Protein AF-A0A958KD43-F1 (afdb_monomer)

pLDDT: mean 97.21, std 3.62, range [61.31, 98.88]

Foldseek 3Di:
DLVVLVVCVVVVVCVVQQPDDPPDPPLCVVSLLSSLLSSQQVVCVVVVHHRPPVVVPPSCCHVVQLAASNQVVLQVVLVVLLCCCVVPVLVVLVVVLVVLLVVLVVQVPAKDFDADVNDTDDIDTPSVVSVVVSVVSVVVSVVSVVVNVVSPDGSTQCHPNHPSPSHDPVRDDD

Mean predicted aligned error: 3.57 Å

Radius of gyration: 24.84 Å; Cα contacts (8 Å, |Δi|>4): 205; chains: 1; bounding box: 56×30×70 Å

Sequence (174 aa):
VIVKAATEVINGKLDEHFVLDIFQTGSGTSTNMNTNEVIANRAIQLLGGQLGDRSLIHPNDHVNMSQSSNDVIPTAIHVSAYLGAKKSLIPALEELQSGLEKKAQMFSDVIKSGRTHLQDATPITLGQEFSGYAAQIKLSKERVLSALERIRELALGGTAVGTGLNTHPEFAKK

Nearest PDB structures (foldseek):
  5d6b-assembly1_A  TM=9.943E-01  e=1.091E-15  Homo sapiens
  6vbe-assembly1_A  TM=9.969E-01  e=1.995E-15  Homo sapiens
  6n1m-assembly1_A  TM=9.918E-01  e=1.286E-15  Legionella pneumophila subsp. pneumophila str. Philadelphia 1
  7lub-assembly1_A-2  TM=9.965E-01  e=3.854E-15  Homo sapiens
  3e04-assembly1_C  TM=9.955E-01  e=4.800E-15  Homo sapiens

Solvent-accessible surface area (backbone atoms only — not comparable to full-atom values): 9492 Å² total; per-residue (Å²): 95,55,66,62,27,46,50,38,50,78,70,58,75,49,56,90,74,65,82,77,66,92,89,56,62,94,57,42,42,65,60,48,48,48,52,23,43,53,28,22,36,45,23,22,48,75,72,73,47,58,78,80,49,48,90,81,34,30,31,58,76,61,65,40,49,55,58,27,42,64,6,46,43,60,25,51,51,28,53,49,53,50,48,47,39,65,74,46,50,50,55,52,42,52,53,51,24,52,53,30,46,54,49,13,62,76,22,56,84,43,76,41,76,30,68,57,98,86,37,88,45,70,73,42,30,51,8,61,57,31,42,54,54,20,49,51,40,50,53,49,51,50,52,50,57,60,55,46,66,62,42,70,62,63,46,49,47,20,17,81,82,60,80,28,69,79,38,60,87,79,72,43,80,130

Structure (mmCIF, N/CA/C/O backbone):
data_AF-A0A958KD43-F1
#
_entry.id   AF-A0A958KD43-F1
#
loop_
_atom_site.group_PDB
_atom_site.id
_atom_site.type_symbol
_atom_site.label_atom_id
_atom_site.label_alt_id
_atom_site.label_comp_id
_atom_site.label_asym_id
_atom_site.label_entity_id
_atom_site.label_seq_id
_atom_site.pdbx_PDB_ins_code
_atom_site.Cartn_x
_atom_site.Cartn_y
_atom_site.Cartn_z
_atom_site.occupancy
_atom_site.B_iso_or_equiv
_atom_site.auth_seq_id
_atom_site.auth_comp_id
_atom_site.auth_asym_id
_atom_site.auth_atom_id
_atom_site.pdbx_PDB_model_num
ATOM 1 N N . VAL A 1 1 ? 10.960 13.313 -20.782 1.00 94.56 1 VAL A N 1
ATOM 2 C CA . VAL A 1 1 ? 9.728 12.667 -21.309 1.00 94.56 1 VAL A CA 1
ATOM 3 C C . VAL A 1 1 ? 9.288 11.441 -20.517 1.00 94.56 1 VAL A C 1
ATOM 5 O O . VAL A 1 1 ? 8.102 11.355 -20.236 1.00 94.56 1 VAL A O 1
ATOM 8 N N . ILE A 1 2 ? 10.204 10.562 -20.081 1.00 98.44 2 ILE A N 1
ATOM 9 C CA . ILE A 1 2 ? 9.889 9.372 -19.257 1.00 98.44 2 ILE A CA 1
ATOM 10 C C . ILE A 1 2 ? 9.067 9.737 -18.014 1.00 98.44 2 ILE A C 1
ATOM 12 O O . ILE A 1 2 ? 8.006 9.169 -17.803 1.00 98.44 2 ILE A O 1
ATOM 16 N N . VAL A 1 3 ? 9.487 10.762 -17.259 1.00 98.50 3 VAL A N 1
ATOM 17 C CA . VAL A 1 3 ? 8.744 11.252 -16.080 1.00 98.50 3 VAL A CA 1
ATOM 18 C C . VAL A 1 3 ? 7.295 11.611 -16.421 1.00 98.50 3 VAL A C 1
ATOM 20 O O . VAL A 1 3 ? 6.389 11.221 -15.698 1.00 98.50 3 VAL A O 1
ATOM 23 N N . LYS A 1 4 ? 7.055 12.295 -17.548 1.00 98.50 4 LYS A N 1
ATOM 24 C CA . LYS A 1 4 ? 5.701 12.679 -17.977 1.00 98.50 4 LYS A CA 1
ATOM 25 C C . LYS A 1 4 ? 4.842 11.449 -18.294 1.00 98.50 4 LYS A C 1
ATOM 27 O O . LYS A 1 4 ? 3.695 11.404 -17.871 1.00 98.50 4 LYS A O 1
ATOM 32 N N . ALA A 1 5 ? 5.402 10.453 -18.983 1.00 98.62 5 ALA A N 1
ATOM 33 C CA . ALA A 1 5 ? 4.724 9.184 -19.250 1.00 98.62 5 ALA A CA 1
ATOM 34 C C . ALA A 1 5 ? 4.420 8.410 -17.953 1.00 98.62 5 ALA A C 1
ATOM 36 O O . ALA A 1 5 ? 3.289 7.981 -17.745 1.00 98.62 5 ALA A O 1
ATOM 37 N N . ALA A 1 6 ? 5.388 8.312 -17.037 1.00 98.62 6 ALA A N 1
ATOM 38 C CA . ALA A 1 6 ? 5.194 7.694 -15.726 1.00 98.62 6 ALA A CA 1
ATOM 39 C C . ALA A 1 6 ? 4.128 8.428 -14.892 1.00 98.62 6 ALA A C 1
ATOM 41 O O . ALA A 1 6 ? 3.322 7.794 -14.222 1.00 98.62 6 ALA A O 1
ATOM 42 N N . THR A 1 7 ? 4.054 9.761 -14.972 1.00 98.62 7 THR A N 1
ATOM 43 C CA . THR A 1 7 ? 2.974 10.539 -14.345 1.00 98.62 7 THR A CA 1
ATOM 44 C C . THR A 1 7 ? 1.600 10.195 -14.925 1.00 98.62 7 THR A C 1
ATOM 46 O O . THR A 1 7 ? 0.619 10.201 -14.189 1.00 98.62 7 THR A O 1
ATOM 49 N N . GLU A 1 8 ? 1.482 9.887 -16.217 1.00 98.62 8 GLU A N 1
ATOM 50 C CA . GLU A 1 8 ? 0.207 9.432 -16.788 1.00 98.62 8 GLU A CA 1
ATOM 51 C C . GLU A 1 8 ? -0.198 8.047 -16.256 1.00 98.62 8 GLU A C 1
ATOM 53 O O . GLU A 1 8 ? -1.371 7.873 -15.925 1.00 98.62 8 GLU A O 1
ATOM 58 N N . VAL A 1 9 ? 0.762 7.129 -16.062 1.00 98.44 9 VAL A N 1
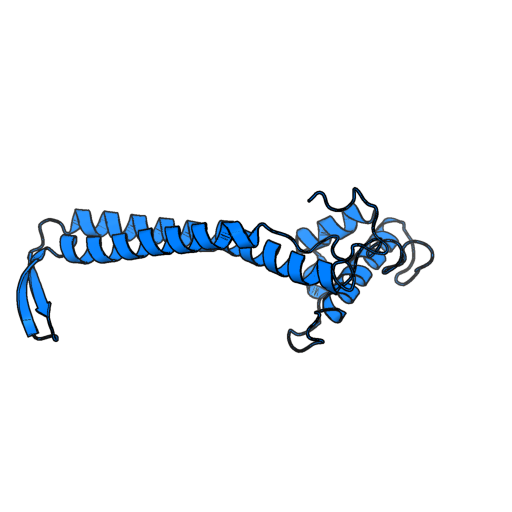ATOM 59 C CA . VAL A 1 9 ? 0.540 5.842 -15.367 1.00 98.44 9 VAL A CA 1
ATOM 60 C C . VAL A 1 9 ? 0.083 6.068 -13.922 1.00 98.44 9 VAL A C 1
ATOM 62 O O . VAL A 1 9 ? -0.950 5.552 -13.521 1.00 98.44 9 VAL A O 1
ATOM 65 N N . ILE A 1 10 ? 0.793 6.900 -13.150 1.00 97.88 10 ILE A N 1
ATOM 66 C CA . ILE A 1 10 ? 0.453 7.205 -11.744 1.00 97.88 10 ILE A CA 1
ATOM 67 C C . ILE A 1 10 ? -0.974 7.763 -11.605 1.00 97.88 10 ILE A C 1
ATOM 69 O O . ILE A 1 10 ? -1.634 7.535 -10.595 1.00 97.88 10 ILE A O 1
ATOM 73 N N . ASN A 1 11 ? -1.447 8.502 -12.611 1.00 98.00 11 ASN A N 1
ATOM 74 C CA . ASN A 1 11 ? -2.784 9.096 -12.630 1.00 98.00 11 ASN A CA 1
ATOM 75 C C . ASN A 1 11 ? -3.872 8.166 -13.202 1.00 98.00 11 ASN A C 1
ATOM 77 O O . ASN A 1 11 ? -4.982 8.639 -13.441 1.00 98.00 11 ASN A O 1
ATOM 81 N N . GLY A 1 12 ? -3.567 6.894 -13.470 1.00 98.00 12 GLY A N 1
ATOM 82 C CA . GLY A 1 12 ? -4.530 5.903 -13.961 1.00 98.00 12 GLY A CA 1
ATOM 83 C C . GLY A 1 12 ? -4.948 6.076 -15.426 1.00 98.00 12 GLY A C 1
ATOM 84 O O . GLY A 1 12 ? -5.934 5.504 -15.877 1.00 98.00 12 GLY A O 1
ATOM 85 N N . LYS A 1 13 ? -4.236 6.901 -16.208 1.00 98.56 13 LYS A N 1
ATOM 86 C CA . LYS A 1 13 ? -4.633 7.202 -17.600 1.00 98.56 13 LYS A CA 1
ATOM 87 C C . LYS A 1 13 ? -4.335 6.071 -18.582 1.00 98.56 13 LYS A C 1
ATOM 89 O O . LYS A 1 13 ? -4.756 6.153 -19.729 1.00 98.56 13 LYS A O 1
ATOM 94 N N . LEU A 1 14 ? -3.548 5.088 -18.155 1.00 98.38 14 LEU A N 1
ATOM 95 C CA . LEU A 1 14 ? -2.987 4.031 -18.996 1.00 98.38 14 LEU A CA 1
ATOM 96 C C . LEU A 1 14 ? -3.288 2.633 -18.431 1.00 98.38 14 LEU A C 1
ATOM 98 O O . LEU A 1 14 ? -2.641 1.670 -18.833 1.00 98.38 14 LEU A O 1
ATOM 102 N N . ASP A 1 15 ? -4.2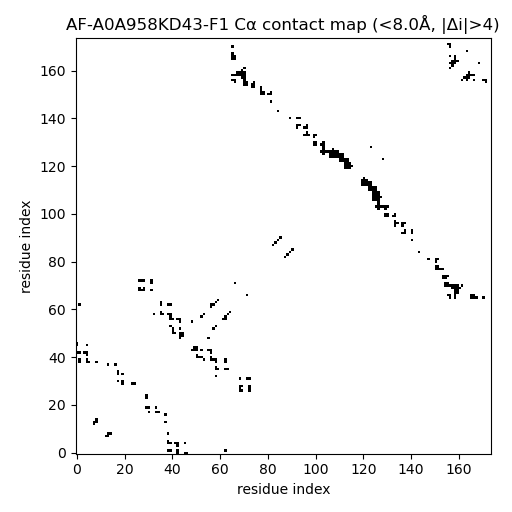46 2.522 -17.503 1.00 98.25 15 ASP A N 1
ATOM 103 C CA . ASP A 1 15 ? -4.548 1.283 -16.769 1.00 98.25 15 ASP A CA 1
ATOM 104 C C . ASP A 1 15 ? -4.933 0.125 -17.701 1.00 98.25 15 ASP A C 1
ATOM 106 O O . ASP A 1 15 ? -4.551 -1.018 -17.464 1.00 98.25 15 ASP A O 1
ATOM 110 N N . GLU A 1 16 ? -5.600 0.420 -18.821 1.00 98.19 16 GLU A N 1
ATOM 111 C CA . GLU A 1 16 ? -5.981 -0.572 -19.837 1.00 98.19 16 GLU A CA 1
ATOM 112 C C . GLU A 1 16 ? -4.788 -1.296 -20.491 1.00 98.19 16 GLU A C 1
ATOM 114 O O . GLU A 1 16 ? -4.963 -2.344 -21.111 1.00 98.19 16 GLU A O 1
ATOM 119 N N . HIS A 1 17 ? -3.567 -0.766 -20.356 1.00 98.19 17 HIS A N 1
ATOM 120 C CA . HIS A 1 17 ? -2.352 -1.364 -20.915 1.00 98.19 17 HIS A CA 1
ATOM 121 C C . HIS A 1 17 ? -1.629 -2.320 -19.950 1.00 98.19 17 HIS A C 1
ATOM 123 O O . HIS A 1 17 ? -0.599 -2.898 -20.313 1.00 98.19 17 HIS A O 1
ATOM 129 N N . PHE A 1 18 ? -2.156 -2.507 -18.738 1.00 97.94 18 PHE A N 1
ATOM 130 C CA . PHE A 1 18 ? -1.636 -3.439 -17.738 1.00 97.94 18 PHE A CA 1
ATOM 131 C C . PHE A 1 18 ? -2.508 -4.695 -17.694 1.00 97.94 18 PHE A C 1
ATOM 133 O O . PHE A 1 18 ? -3.414 -4.827 -16.878 1.00 97.94 18 PHE A O 1
ATOM 140 N N . VAL A 1 19 ? -2.248 -5.621 -18.617 1.00 94.38 19 VAL A N 1
ATOM 141 C CA . VAL A 1 19 ? -3.108 -6.796 -18.876 1.00 94.38 19 VAL A CA 1
ATOM 142 C C . VAL A 1 19 ? -2.650 -8.076 -18.170 1.00 94.38 19 VAL A C 1
ATOM 144 O O . VAL A 1 19 ? -3.246 -9.136 -18.355 1.00 94.38 19 VAL A O 1
ATOM 147 N N . LEU A 1 20 ? -1.554 -8.010 -17.413 1.00 96.19 20 LEU A N 1
ATOM 148 C CA . LEU A 1 20 ? -0.961 -9.175 -16.762 1.00 96.19 20 LEU A CA 1
ATOM 149 C C . LEU A 1 20 ? -1.715 -9.556 -15.485 1.00 96.19 20 LEU A C 1
ATOM 151 O O . LEU A 1 20 ? -2.019 -8.708 -14.652 1.00 96.19 20 LEU A O 1
ATOM 155 N N . ASP A 1 21 ? -1.945 -10.856 -15.316 1.00 94.31 21 ASP A N 1
ATOM 156 C CA . ASP A 1 21 ? -2.579 -11.423 -14.125 1.00 94.31 21 ASP A CA 1
ATOM 157 C C . ASP A 1 21 ? -1.575 -11.581 -12.962 1.00 94.31 21 ASP A C 1
ATOM 159 O O . ASP A 1 21 ? -0.353 -11.601 -13.147 1.00 94.31 21 ASP A O 1
ATOM 163 N N . ILE A 1 22 ? -2.086 -11.748 -11.742 1.00 95.94 22 ILE A N 1
ATOM 164 C CA . ILE A 1 22 ? -1.310 -12.008 -10.525 1.00 95.94 22 ILE A CA 1
ATOM 165 C C . ILE A 1 22 ? -0.508 -13.315 -10.615 1.00 95.94 22 ILE A C 1
ATOM 167 O O . ILE A 1 22 ? 0.558 -13.428 -10.010 1.00 95.94 22 ILE A O 1
ATOM 171 N N . PHE A 1 23 ? -0.985 -14.291 -11.394 1.00 96.06 23 PHE A N 1
ATOM 172 C CA . PHE A 1 23 ? -0.339 -15.590 -11.597 1.00 96.06 23 PHE A CA 1
ATOM 173 C C . PHE A 1 23 ? 0.757 -15.513 -12.667 1.00 96.06 23 PHE A C 1
ATOM 175 O O . PHE A 1 23 ? 0.650 -16.066 -13.760 1.00 96.06 23 PHE A O 1
ATOM 182 N N . GLN A 1 24 ? 1.830 -14.807 -12.330 1.00 96.06 24 GLN A N 1
ATOM 183 C CA . GLN A 1 24 ? 3.029 -14.634 -13.151 1.00 96.06 24 GLN A CA 1
ATOM 184 C C . GLN A 1 24 ? 4.271 -15.176 -12.419 1.00 96.06 24 GLN A C 1
ATOM 186 O O . GLN A 1 24 ? 4.160 -15.877 -11.414 1.00 96.06 24 GLN A O 1
ATOM 191 N N . THR A 1 25 ? 5.475 -14.866 -12.911 1.00 94.31 25 THR A N 1
ATOM 192 C CA . THR A 1 25 ? 6.715 -15.173 -12.174 1.00 94.31 25 THR A CA 1
ATOM 193 C C . THR A 1 25 ? 6.678 -14.592 -10.755 1.00 94.31 25 THR A C 1
ATOM 195 O O . THR A 1 25 ? 6.252 -13.454 -10.561 1.00 94.31 25 THR A O 1
ATOM 198 N N . GLY A 1 26 ? 7.177 -15.340 -9.765 1.00 94.94 26 GLY A N 1
ATOM 199 C CA . GLY A 1 26 ? 7.148 -14.933 -8.352 1.00 94.94 26 GLY A CA 1
ATOM 200 C C . GLY A 1 26 ? 7.944 -13.659 -8.039 1.00 94.94 26 GLY A C 1
ATOM 201 O O . GLY A 1 26 ? 7.696 -13.012 -7.029 1.00 94.94 26 GLY A O 1
ATOM 202 N N . SER A 1 27 ? 8.865 -13.266 -8.921 1.00 94.88 27 SER A N 1
ATOM 203 C CA . SER A 1 27 ? 9.590 -11.991 -8.852 1.00 94.88 27 SER A CA 1
ATOM 204 C C . SER A 1 27 ? 8.791 -10.790 -9.374 1.00 94.88 27 SER A C 1
ATOM 206 O O . SER A 1 27 ? 9.268 -9.664 -9.276 1.00 94.88 27 SER A O 1
ATOM 208 N N . GLY A 1 28 ? 7.628 -11.002 -10.004 1.00 97.56 28 GLY A N 1
ATOM 209 C CA . GLY A 1 28 ? 6.840 -9.952 -10.663 1.00 97.56 28 GLY A CA 1
ATOM 210 C C . GLY A 1 28 ? 7.515 -9.322 -11.889 1.00 97.56 28 GLY A C 1
ATOM 211 O O . GLY A 1 28 ? 7.126 -8.240 -12.326 1.00 97.56 28 GLY A O 1
ATOM 212 N N . THR A 1 29 ? 8.534 -9.972 -12.465 1.00 97.75 29 THR A N 1
ATOM 213 C CA . THR A 1 29 ? 9.301 -9.435 -13.604 1.00 97.75 29 THR A CA 1
ATOM 214 C C . THR A 1 29 ? 8.418 -9.109 -14.806 1.00 97.75 29 THR A C 1
ATOM 216 O O . THR A 1 29 ? 8.674 -8.110 -15.472 1.00 97.75 29 THR A O 1
ATOM 219 N N . SER A 1 30 ? 7.364 -9.887 -15.073 1.00 97.94 30 SER A N 1
ATOM 220 C CA . SER A 1 30 ? 6.439 -9.596 -16.174 1.00 97.94 30 SER A CA 1
ATOM 221 C C . SER A 1 30 ? 5.755 -8.238 -15.974 1.00 97.94 30 SER A C 1
ATOM 223 O O . SER A 1 30 ? 5.771 -7.417 -16.885 1.00 97.94 30 SER A O 1
ATOM 225 N N . THR A 1 31 ? 5.258 -7.945 -14.768 1.00 98.31 31 THR A N 1
ATOM 226 C CA . THR A 1 31 ? 4.679 -6.633 -14.411 1.00 98.31 31 THR A CA 1
ATOM 227 C C . THR A 1 31 ? 5.701 -5.505 -14.485 1.00 98.31 31 THR A C 1
ATOM 229 O O . THR A 1 31 ? 5.393 -4.434 -15.011 1.00 98.31 31 THR A O 1
ATOM 232 N N . ASN A 1 32 ? 6.931 -5.738 -14.014 1.00 98.56 32 ASN A N 1
ATOM 233 C CA . ASN A 1 32 ? 8.016 -4.761 -14.141 1.00 98.56 32 ASN A CA 1
ATOM 234 C C . ASN A 1 32 ? 8.263 -4.408 -15.616 1.00 98.56 32 ASN A C 1
ATOM 236 O O . ASN A 1 32 ? 8.285 -3.239 -15.992 1.00 98.56 32 ASN A O 1
ATOM 240 N N . MET A 1 33 ? 8.378 -5.425 -16.474 1.00 98.19 33 MET A N 1
ATOM 241 C CA . MET A 1 33 ? 8.606 -5.228 -17.905 1.00 98.19 33 MET A CA 1
ATOM 242 C C . MET A 1 33 ? 7.418 -4.576 -18.607 1.00 98.19 33 MET A C 1
ATOM 244 O O . MET A 1 33 ? 7.632 -3.646 -19.377 1.00 98.19 33 MET A O 1
ATOM 248 N N . ASN A 1 34 ? 6.184 -4.972 -18.293 1.00 98.44 34 ASN A N 1
ATOM 249 C CA . ASN A 1 34 ? 4.986 -4.325 -18.825 1.00 98.44 34 ASN A CA 1
ATOM 250 C C . ASN A 1 34 ? 4.952 -2.835 -18.456 1.00 98.44 34 ASN A C 1
ATOM 252 O O . ASN A 1 34 ? 4.711 -2.004 -19.329 1.00 98.44 34 ASN A O 1
ATOM 256 N N . THR A 1 35 ? 5.289 -2.488 -17.211 1.00 98.50 35 THR A N 1
ATOM 257 C CA . THR A 1 35 ? 5.405 -1.091 -16.766 1.00 98.50 35 THR A CA 1
ATOM 258 C C . THR A 1 35 ? 6.469 -0.337 -17.563 1.00 98.50 35 THR A C 1
ATOM 260 O O . THR A 1 35 ? 6.200 0.746 -18.087 1.00 98.50 35 THR A O 1
ATOM 263 N N . ASN A 1 36 ? 7.657 -0.928 -17.718 1.00 98.69 36 ASN A N 1
ATOM 264 C CA . ASN A 1 36 ? 8.747 -0.342 -18.497 1.00 98.69 36 ASN A CA 1
ATOM 265 C C . ASN A 1 36 ? 8.350 -0.104 -19.959 1.00 98.69 36 ASN A C 1
ATOM 267 O O . ASN A 1 36 ? 8.640 0.955 -20.515 1.00 98.69 36 ASN A O 1
ATOM 271 N N . GLU A 1 37 ? 7.670 -1.064 -20.583 1.00 98.62 37 GLU A N 1
ATOM 272 C CA . GLU A 1 37 ? 7.235 -0.984 -21.977 1.00 98.62 37 GLU A CA 1
ATOM 273 C C . GLU A 1 37 ? 6.113 0.035 -22.183 1.00 98.62 37 GLU A C 1
ATOM 275 O O . GLU A 1 37 ? 6.175 0.798 -23.148 1.00 98.62 37 GLU A O 1
ATOM 280 N N . VAL A 1 38 ? 5.128 0.111 -21.282 1.00 98.62 38 VAL A N 1
ATOM 281 C CA . VAL A 1 38 ? 4.062 1.128 -21.334 1.00 98.62 38 VAL A CA 1
ATOM 282 C C . VAL A 1 38 ? 4.657 2.528 -21.208 1.00 98.62 38 VAL A C 1
ATOM 284 O O . VAL A 1 38 ? 4.377 3.398 -22.036 1.00 98.62 38 VAL A O 1
ATOM 287 N N . ILE A 1 39 ? 5.537 2.746 -20.226 1.00 98.81 39 ILE A N 1
ATOM 288 C CA . ILE A 1 39 ? 6.191 4.044 -20.016 1.00 98.81 39 ILE A CA 1
ATOM 289 C C . ILE A 1 39 ? 7.079 4.410 -21.209 1.00 98.81 39 ILE A C 1
ATOM 291 O O . ILE A 1 39 ? 7.020 5.549 -21.679 1.00 98.81 39 ILE A O 1
ATOM 295 N N . ALA A 1 40 ? 7.885 3.473 -21.718 1.00 98.69 40 ALA A N 1
ATOM 296 C CA . ALA A 1 40 ? 8.766 3.717 -22.858 1.00 98.69 40 ALA A CA 1
ATOM 297 C C . ALA A 1 40 ? 7.968 4.087 -24.112 1.00 98.69 40 ALA A C 1
ATOM 299 O O . ALA A 1 40 ? 8.208 5.137 -24.706 1.00 98.69 40 ALA A O 1
ATOM 300 N N . ASN A 1 41 ? 6.968 3.280 -24.467 1.00 98.56 41 ASN A N 1
ATOM 301 C CA . ASN A 1 41 ? 6.114 3.528 -25.625 1.00 98.56 41 ASN A CA 1
ATOM 302 C C . ASN A 1 41 ? 5.366 4.852 -25.516 1.00 98.56 41 ASN A C 1
ATOM 304 O O . ASN A 1 41 ? 5.307 5.616 -26.483 1.00 98.56 41 ASN A O 1
ATOM 308 N N . ARG A 1 42 ? 4.856 5.180 -24.327 1.00 98.56 42 ARG A N 1
ATOM 309 C CA . ARG A 1 42 ? 4.199 6.464 -24.124 1.00 98.56 42 ARG A CA 1
ATOM 310 C C . ARG A 1 42 ? 5.176 7.633 -24.238 1.00 98.56 42 ARG A C 1
ATOM 312 O O . ARG A 1 42 ? 4.849 8.656 -24.839 1.00 98.56 42 ARG A O 1
ATOM 319 N N . ALA A 1 43 ? 6.386 7.494 -23.704 1.00 98.56 43 ALA A N 1
ATOM 320 C CA . ALA A 1 43 ? 7.429 8.503 -23.847 1.00 98.56 43 ALA A CA 1
ATOM 321 C C . ALA A 1 43 ? 7.840 8.707 -25.317 1.00 98.56 43 ALA A C 1
ATOM 323 O O . ALA A 1 43 ? 8.059 9.849 -25.717 1.00 98.56 43 ALA A O 1
ATOM 324 N N . ILE A 1 44 ? 7.882 7.639 -26.119 1.00 98.56 44 ILE A N 1
ATOM 325 C CA . ILE A 1 44 ? 8.148 7.694 -27.565 1.00 98.56 44 ILE A CA 1
ATOM 326 C C . ILE A 1 44 ? 7.044 8.459 -28.299 1.00 98.56 44 ILE A C 1
ATOM 328 O O . ILE A 1 44 ? 7.340 9.376 -29.064 1.00 98.56 44 ILE A O 1
ATOM 332 N N . GLN A 1 45 ? 5.774 8.163 -28.015 1.00 98.12 45 GLN A N 1
ATOM 333 C CA . GLN A 1 45 ? 4.652 8.914 -28.589 1.00 98.12 45 GLN A CA 1
ATOM 334 C C . GLN A 1 45 ? 4.720 10.407 -28.241 1.00 98.12 45 GLN A C 1
ATOM 336 O O . GLN A 1 45 ? 4.473 11.255 -29.094 1.00 98.12 45 GLN A O 1
ATOM 341 N N . LEU A 1 46 ? 5.089 10.746 -27.000 1.00 97.88 46 LEU A N 1
ATOM 342 C CA . LEU A 1 46 ? 5.263 12.138 -26.564 1.00 97.88 46 LEU A CA 1
ATOM 343 C C . LEU A 1 46 ? 6.419 12.861 -27.279 1.00 97.88 46 LEU A C 1
ATOM 345 O O . LEU A 1 46 ? 6.436 14.090 -27.287 1.00 97.88 46 LEU A O 1
ATOM 349 N N . LEU A 1 47 ? 7.366 12.121 -27.861 1.00 97.56 47 LEU A N 1
ATOM 350 C CA . LEU A 1 47 ? 8.439 12.641 -28.715 1.00 97.56 47 LEU A CA 1
ATOM 351 C C . LEU A 1 47 ? 8.049 12.700 -30.204 1.00 97.56 47 LEU A C 1
ATOM 353 O O . LEU A 1 47 ? 8.847 13.163 -31.013 1.00 97.56 47 LEU A O 1
ATOM 357 N N . GLY A 1 48 ? 6.850 12.237 -30.576 1.00 97.19 48 GLY A N 1
ATOM 358 C CA . GLY A 1 48 ? 6.418 12.119 -31.972 1.00 97.19 48 GLY A CA 1
ATOM 359 C C . GLY A 1 48 ? 6.983 10.897 -32.707 1.00 97.19 48 GLY A C 1
ATOM 360 O O . GLY A 1 48 ? 6.885 10.834 -33.930 1.00 97.19 48 GLY A O 1
ATOM 361 N N . GLY A 1 49 ? 7.579 9.939 -31.988 1.00 96.31 49 GLY A N 1
ATOM 362 C CA . GLY A 1 49 ? 8.078 8.686 -32.558 1.00 96.31 49 GLY A CA 1
ATOM 363 C C . GLY A 1 49 ? 6.988 7.625 -32.746 1.00 96.31 49 GLY A C 1
ATOM 364 O O . GLY A 1 49 ? 5.843 7.790 -32.317 1.00 96.31 49 GLY A O 1
ATOM 365 N N . GLN A 1 50 ? 7.357 6.506 -33.370 1.00 96.81 50 GLN A N 1
ATOM 366 C CA . GLN A 1 50 ? 6.463 5.362 -33.575 1.00 96.81 50 GLN A CA 1
ATOM 367 C C . GLN A 1 50 ? 6.517 4.388 -32.392 1.00 96.81 50 GLN A C 1
ATOM 369 O O . GLN A 1 50 ? 7.578 4.146 -31.823 1.00 96.81 50 GLN A O 1
ATOM 374 N N . LEU A 1 51 ? 5.372 3.800 -32.029 1.00 95.19 51 LEU A N 1
ATOM 375 C CA . LEU A 1 51 ? 5.310 2.762 -30.995 1.00 95.19 51 LEU A CA 1
ATOM 376 C C . LEU A 1 51 ? 6.295 1.626 -31.305 1.00 95.19 51 LEU A C 1
ATOM 378 O O . LEU A 1 51 ? 6.371 1.152 -32.435 1.00 95.19 51 LEU A O 1
ATOM 382 N N . GLY A 1 52 ? 7.035 1.189 -30.290 1.00 93.38 52 GLY A N 1
ATOM 383 C CA . GLY A 1 52 ? 8.068 0.168 -30.422 1.00 93.38 52 GLY A CA 1
ATOM 384 C C . GLY A 1 52 ? 9.436 0.683 -30.878 1.00 93.38 52 GLY A C 1
ATOM 385 O O . GLY A 1 52 ? 10.369 -0.118 -30.916 1.00 93.38 52 GLY A O 1
ATOM 386 N N . ASP A 1 53 ? 9.609 1.979 -31.171 1.00 95.19 53 ASP A N 1
ATOM 387 C CA . ASP A 1 53 ? 10.921 2.543 -31.517 1.00 95.19 53 ASP A CA 1
ATOM 388 C C . ASP A 1 53 ? 11.843 2.655 -30.290 1.00 95.19 53 ASP A C 1
ATOM 390 O O . ASP A 1 53 ? 11.978 3.691 -29.629 1.00 95.19 53 ASP A O 1
ATOM 394 N N . ARG A 1 54 ? 12.515 1.543 -29.996 1.00 95.19 54 ARG A N 1
ATOM 395 C CA . ARG A 1 54 ? 13.430 1.406 -28.862 1.00 95.19 54 ARG A CA 1
ATOM 396 C C . ARG A 1 54 ? 14.713 2.233 -28.995 1.00 95.19 54 ARG A C 1
ATOM 398 O O . ARG A 1 54 ? 15.432 2.345 -28.005 1.00 95.19 54 ARG A O 1
ATOM 405 N N . SER A 1 55 ? 14.999 2.811 -30.167 1.00 95.81 55 SER A N 1
ATOM 406 C CA . SER A 1 55 ? 16.156 3.697 -30.350 1.00 95.81 55 SER A CA 1
ATOM 407 C C . SER A 1 55 ? 15.951 5.058 -29.676 1.00 95.81 55 SER A C 1
ATOM 409 O O . SER A 1 55 ? 16.914 5.666 -29.210 1.00 95.81 55 SER A O 1
ATOM 411 N N . LEU A 1 56 ? 14.694 5.504 -29.556 1.00 96.44 56 LEU A N 1
ATOM 412 C CA . LEU A 1 56 ? 14.329 6.730 -28.849 1.00 96.44 56 LEU A CA 1
ATOM 413 C C . LEU A 1 56 ? 14.277 6.500 -27.338 1.00 96.44 56 LEU A C 1
ATOM 415 O O . LEU A 1 56 ? 14.944 7.205 -26.581 1.00 96.44 56 LEU A O 1
ATOM 419 N N . ILE A 1 57 ? 13.488 5.518 -26.884 1.00 98.25 57 ILE A N 1
ATOM 420 C CA . ILE A 1 57 ? 13.399 5.147 -25.466 1.00 98.25 57 ILE A CA 1
ATOM 421 C C . ILE A 1 57 ? 13.422 3.623 -25.316 1.00 98.25 57 ILE A C 1
ATOM 423 O O . ILE A 1 57 ? 12.438 2.949 -25.613 1.00 98.25 57 ILE A O 1
ATOM 427 N N . HIS A 1 58 ? 14.525 3.076 -24.798 1.00 98.50 58 HIS A N 1
ATOM 428 C CA . HIS A 1 58 ? 14.624 1.653 -24.492 1.00 98.50 58 HIS A CA 1
ATOM 429 C C . HIS A 1 58 ? 13.945 1.343 -23.141 1.00 98.50 58 HIS A C 1
ATOM 431 O O . HIS A 1 58 ? 14.302 1.965 -22.132 1.00 98.50 58 HIS A O 1
ATOM 437 N N . PRO A 1 59 ? 13.013 0.369 -23.063 1.00 98.25 59 PRO A N 1
ATOM 438 C CA . PRO A 1 59 ? 12.373 -0.011 -21.802 1.00 98.25 59 PRO A CA 1
ATOM 439 C C . PRO A 1 59 ? 13.381 -0.419 -20.723 1.00 98.25 59 PRO A C 1
ATOM 441 O O . PRO A 1 59 ? 13.250 -0.019 -19.572 1.00 98.25 59 PRO A O 1
ATOM 444 N N . ASN A 1 60 ? 14.422 -1.169 -21.090 1.00 98.19 60 ASN A N 1
ATOM 445 C CA . ASN A 1 60 ? 15.419 -1.615 -20.123 1.00 98.19 60 ASN A CA 1
ATOM 446 C C . ASN A 1 60 ? 16.500 -0.557 -19.851 1.00 98.19 60 ASN A C 1
ATOM 448 O O . ASN A 1 60 ? 16.855 -0.317 -18.704 1.00 98.19 60 ASN A O 1
ATOM 452 N N . ASP A 1 61 ? 17.003 0.098 -20.897 1.00 97.94 61 ASP A N 1
ATOM 453 C CA . ASP A 1 61 ? 18.247 0.869 -20.770 1.00 97.94 61 ASP A CA 1
ATOM 454 C C . ASP A 1 61 ? 17.957 2.288 -20.295 1.00 97.94 61 ASP A C 1
ATOM 456 O O . ASP A 1 61 ? 18.844 2.937 -19.757 1.00 97.94 61 ASP A O 1
ATOM 460 N N . HIS A 1 62 ? 16.718 2.765 -20.466 1.00 98.31 62 HIS A N 1
ATOM 461 C CA . HIS A 1 62 ? 16.297 4.087 -20.014 1.00 98.31 62 HIS A CA 1
ATOM 462 C C . HIS A 1 62 ? 15.270 4.028 -18.879 1.00 98.31 62 HIS A C 1
ATOM 464 O O . HIS A 1 62 ? 15.438 4.739 -17.894 1.00 98.31 62 HIS A O 1
ATOM 470 N N . VAL A 1 63 ? 14.205 3.220 -18.990 1.00 98.50 63 VAL A N 1
ATOM 471 C CA . VAL A 1 63 ? 13.150 3.187 -17.950 1.00 98.50 63 VAL A CA 1
ATOM 472 C C . VAL A 1 63 ? 13.572 2.325 -16.758 1.00 98.50 63 VAL A C 1
ATOM 474 O O . VAL A 1 63 ? 13.462 2.767 -15.617 1.00 98.50 63 VAL A O 1
ATOM 477 N N . ASN A 1 64 ? 14.140 1.148 -17.022 1.00 98.56 64 ASN A N 1
ATOM 478 C CA . ASN A 1 64 ? 14.649 0.222 -16.005 1.00 98.56 64 ASN A CA 1
ATOM 479 C C . ASN A 1 64 ? 16.129 0.462 -15.642 1.00 98.56 64 ASN A C 1
ATOM 481 O O . ASN A 1 64 ? 16.767 -0.400 -15.035 1.00 98.56 64 ASN A O 1
ATOM 485 N N . MET A 1 65 ? 16.707 1.603 -16.035 1.00 97.88 65 MET A N 1
ATOM 486 C CA . MET A 1 65 ? 18.105 1.919 -15.735 1.00 97.88 65 MET A CA 1
ATOM 487 C C . MET A 1 65 ? 18.333 1.879 -14.218 1.00 97.88 65 MET A C 1
ATOM 489 O O . MET A 1 65 ? 17.522 2.410 -13.455 1.00 97.88 65 MET A O 1
ATOM 493 N N . SER A 1 66 ? 19.447 1.272 -13.793 1.00 97.19 66 SER A N 1
ATOM 494 C CA . SER A 1 66 ? 19.872 1.185 -12.386 1.00 97.19 66 SER A CA 1
ATOM 495 C C . SER A 1 66 ? 18.942 0.380 -11.464 1.00 97.19 66 SER A C 1
ATOM 497 O O . SER A 1 66 ? 19.040 0.501 -10.242 1.00 97.19 66 SER A O 1
ATOM 499 N N . GLN A 1 67 ? 18.051 -0.435 -12.038 1.00 98.19 67 GLN A N 1
ATOM 500 C CA . GLN A 1 67 ? 17.007 -1.181 -11.333 1.00 98.19 67 GLN A CA 1
ATOM 501 C C . GLN A 1 67 ? 17.048 -2.680 -11.656 1.00 98.19 67 GLN A C 1
ATOM 503 O O . GLN A 1 67 ? 17.592 -3.118 -12.673 1.00 98.19 67 GLN A O 1
ATOM 508 N N . SER A 1 68 ? 16.406 -3.481 -10.809 1.00 98.19 68 SER A N 1
ATOM 509 C CA . SER A 1 68 ? 16.078 -4.883 -11.053 1.00 98.19 68 SER A CA 1
ATOM 510 C C . SER A 1 68 ? 14.593 -5.119 -10.767 1.00 98.19 68 SER A C 1
ATOM 512 O O . SER A 1 68 ? 14.002 -4.480 -9.907 1.00 98.19 68 SER A O 1
ATOM 514 N N . SER A 1 69 ? 13.954 -6.110 -11.394 1.00 97.75 69 SER A N 1
ATOM 515 C CA . SER A 1 69 ? 12.623 -6.515 -10.909 1.00 97.75 69 SER A CA 1
ATOM 516 C C . SER A 1 69 ? 12.656 -6.931 -9.431 1.00 97.75 69 SER A C 1
ATOM 518 O O . SER A 1 69 ? 11.669 -6.762 -8.723 1.00 97.75 69 SER A O 1
ATOM 520 N N . ASN A 1 70 ? 13.804 -7.433 -8.963 1.00 97.94 70 ASN A N 1
ATOM 521 C CA . ASN A 1 70 ? 13.981 -7.974 -7.619 1.00 97.94 70 ASN A CA 1
ATOM 522 C C . ASN A 1 70 ? 14.027 -6.898 -6.527 1.00 97.94 70 ASN A C 1
ATOM 524 O O . ASN A 1 70 ? 13.790 -7.228 -5.369 1.00 97.94 70 ASN A O 1
ATOM 528 N N . ASP A 1 71 ? 14.292 -5.634 -6.869 1.00 97.94 71 ASP A N 1
ATOM 529 C CA . ASP A 1 71 ? 14.220 -4.515 -5.925 1.00 97.94 71 ASP A CA 1
ATOM 530 C C . ASP A 1 71 ? 13.047 -3.564 -6.209 1.00 97.94 71 ASP A C 1
ATOM 532 O O . ASP A 1 71 ? 12.460 -3.018 -5.269 1.00 97.94 71 ASP A O 1
ATOM 536 N N . VAL A 1 72 ? 12.623 -3.434 -7.470 1.00 98.25 72 VAL A N 1
ATOM 537 C CA . VAL A 1 72 ? 11.464 -2.618 -7.861 1.00 98.25 72 VAL A CA 1
ATOM 538 C C . VAL A 1 72 ? 10.142 -3.227 -7.401 1.00 98.25 72 VAL A C 1
ATOM 540 O O . VAL A 1 72 ? 9.329 -2.516 -6.813 1.00 98.25 72 VAL A O 1
ATOM 543 N N . ILE A 1 73 ? 9.899 -4.524 -7.620 1.00 98.38 73 ILE A N 1
ATOM 544 C CA . ILE A 1 73 ? 8.598 -5.131 -7.286 1.00 98.38 73 ILE A CA 1
ATOM 545 C C . ILE A 1 73 ? 8.334 -5.140 -5.772 1.00 98.38 73 ILE A C 1
ATOM 547 O O . ILE A 1 73 ? 7.262 -4.678 -5.372 1.00 98.38 73 ILE A O 1
ATOM 551 N N . PRO A 1 74 ? 9.274 -5.551 -4.896 1.00 98.25 74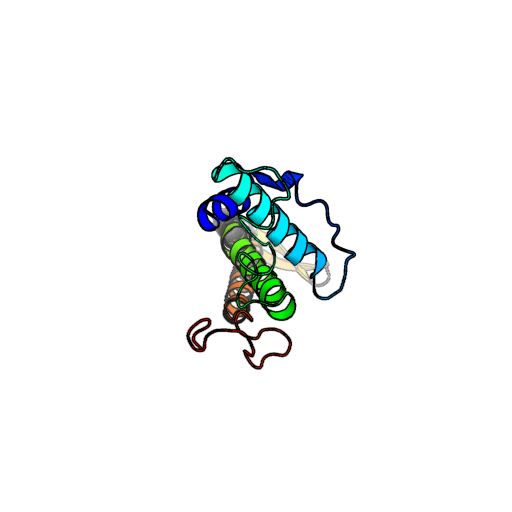 PRO A N 1
ATOM 552 C CA . PRO A 1 74 ? 9.072 -5.427 -3.451 1.00 98.25 74 PRO A CA 1
ATOM 553 C C . PRO A 1 74 ? 8.849 -3.976 -3.004 1.00 98.25 74 PRO A C 1
ATOM 555 O O . PRO A 1 74 ? 7.989 -3.710 -2.165 1.00 98.25 74 PRO A O 1
ATOM 558 N N . THR A 1 75 ? 9.555 -3.021 -3.620 1.00 98.25 75 THR A N 1
ATOM 559 C CA . THR A 1 75 ? 9.347 -1.585 -3.379 1.00 98.25 75 THR A CA 1
ATOM 560 C C . THR A 1 75 ? 7.936 -1.146 -3.762 1.00 98.25 75 THR A C 1
ATOM 562 O O . THR A 1 75 ? 7.262 -0.489 -2.971 1.00 98.25 75 THR A O 1
ATOM 565 N N . ALA A 1 76 ? 7.455 -1.534 -4.943 1.00 98.12 76 ALA A N 1
ATOM 566 C CA . ALA A 1 76 ? 6.109 -1.218 -5.404 1.00 98.12 76 ALA A CA 1
ATOM 567 C C . ALA A 1 76 ? 5.033 -1.815 -4.481 1.00 98.12 76 ALA A C 1
ATOM 569 O O . ALA A 1 76 ? 4.046 -1.138 -4.181 1.00 98.12 76 ALA A O 1
ATOM 570 N N . ILE A 1 77 ? 5.241 -3.035 -3.971 1.00 98.25 77 ILE A N 1
ATOM 571 C CA . ILE A 1 77 ? 4.356 -3.670 -2.982 1.00 98.25 77 ILE A CA 1
ATOM 572 C C . ILE A 1 77 ? 4.314 -2.844 -1.692 1.00 98.25 77 ILE A C 1
ATOM 574 O O . ILE A 1 77 ? 3.228 -2.514 -1.216 1.00 98.25 77 ILE A O 1
ATOM 578 N N . HIS A 1 78 ? 5.472 -2.463 -1.146 1.00 98.56 78 HIS A N 1
ATOM 579 C CA . HIS A 1 78 ? 5.559 -1.666 0.081 1.00 98.56 78 HIS A CA 1
ATOM 580 C C . HIS A 1 78 ? 4.905 -0.290 -0.075 1.00 98.56 78 HIS A C 1
ATOM 582 O O . HIS A 1 78 ? 4.082 0.104 0.754 1.00 98.56 78 HIS A O 1
ATOM 588 N N . VAL A 1 79 ? 5.193 0.415 -1.171 1.00 98.25 79 VAL A N 1
ATOM 589 C CA . VAL A 1 79 ? 4.570 1.709 -1.483 1.00 98.25 79 VAL A CA 1
ATOM 590 C C . VAL A 1 79 ? 3.052 1.564 -1.606 1.00 98.25 79 VAL A C 1
ATOM 592 O O . VAL A 1 79 ? 2.313 2.343 -1.002 1.00 98.25 79 VAL A O 1
ATOM 595 N N . SER A 1 80 ? 2.570 0.547 -2.323 1.00 97.75 80 SER A N 1
ATOM 596 C CA . SER A 1 80 ? 1.133 0.306 -2.510 1.00 97.75 80 SER A CA 1
ATOM 597 C C . SER A 1 80 ? 0.432 -0.021 -1.191 1.00 97.75 80 SER A C 1
ATOM 599 O O . SER A 1 80 ? -0.599 0.576 -0.878 1.00 97.75 80 SER A O 1
ATOM 601 N N . ALA A 1 81 ? 1.014 -0.904 -0.376 1.00 98.38 81 ALA A N 1
ATOM 602 C CA . ALA A 1 81 ? 0.486 -1.263 0.937 1.00 98.38 81 ALA A CA 1
ATOM 603 C C . ALA A 1 81 ? 0.449 -0.052 1.883 1.00 98.38 81 ALA A C 1
ATOM 605 O O . ALA A 1 81 ? -0.564 0.195 2.542 1.00 98.38 81 ALA A O 1
ATOM 606 N N . TYR A 1 82 ? 1.522 0.745 1.910 1.00 98.50 82 TYR A N 1
ATOM 607 C CA . TYR A 1 82 ? 1.596 1.953 2.726 1.00 98.50 82 TYR A CA 1
ATOM 608 C C . TYR A 1 82 ? 0.536 2.980 2.322 1.00 98.50 82 TYR A C 1
ATOM 610 O O . TYR A 1 82 ? -0.188 3.501 3.175 1.00 98.50 82 TYR A O 1
ATOM 618 N N . LEU A 1 83 ? 0.415 3.258 1.020 1.00 97.88 83 LEU A N 1
ATOM 619 C CA . LEU A 1 83 ? -0.562 4.208 0.495 1.00 97.88 83 LEU A CA 1
ATOM 620 C C . LEU A 1 83 ? -1.996 3.722 0.711 1.00 97.88 83 LEU A C 1
ATOM 622 O O . LEU A 1 83 ? -2.824 4.516 1.153 1.00 97.88 83 LEU A O 1
ATOM 626 N N . GLY A 1 84 ? -2.287 2.442 0.467 1.00 98.25 84 GLY A N 1
ATOM 627 C CA . GLY A 1 84 ? -3.603 1.852 0.721 1.00 98.25 84 GLY A CA 1
ATOM 628 C C . GLY A 1 84 ? -3.998 1.955 2.194 1.00 98.25 84 GLY A C 1
ATOM 629 O O . GLY A 1 84 ? -5.101 2.400 2.523 1.00 98.25 84 GLY A O 1
ATOM 630 N N . ALA A 1 85 ? -3.067 1.657 3.101 1.00 98.38 85 ALA A N 1
ATOM 631 C CA . ALA A 1 85 ? -3.316 1.787 4.528 1.00 98.38 85 ALA A CA 1
ATOM 632 C C . ALA A 1 85 ? -3.540 3.249 4.951 1.00 98.38 85 ALA A C 1
ATOM 634 O O . ALA A 1 85 ? -4.494 3.545 5.669 1.00 98.38 85 ALA A O 1
ATOM 635 N N . LYS A 1 86 ? -2.692 4.179 4.494 1.00 98.00 86 LYS A N 1
ATOM 636 C CA . LYS A 1 86 ? -2.767 5.601 4.869 1.00 98.00 86 LYS A CA 1
ATOM 637 C C . LYS A 1 86 ? -3.956 6.338 4.267 1.00 98.00 86 LYS A C 1
ATOM 639 O O . LYS A 1 86 ? -4.521 7.190 4.943 1.00 98.00 86 LYS A O 1
ATOM 644 N N . LYS A 1 87 ? -4.308 6.050 3.013 1.00 97.94 87 LYS A N 1
ATOM 645 C CA . LYS A 1 87 ? -5.346 6.785 2.275 1.00 97.94 87 LYS A CA 1
ATOM 646 C C . LYS A 1 87 ? -6.737 6.168 2.397 1.00 97.94 87 LYS A C 1
ATOM 648 O O . LYS A 1 87 ? -7.705 6.876 2.156 1.00 97.94 87 LYS A O 1
ATOM 653 N N . SER A 1 88 ? -6.845 4.883 2.743 1.00 98.44 88 SER A N 1
ATOM 654 C CA . SER A 1 88 ? -8.134 4.184 2.818 1.00 98.44 88 SER A CA 1
ATOM 655 C C . SER A 1 88 ? -8.384 3.569 4.195 1.00 98.44 88 SER A C 1
ATOM 657 O O . SER A 1 88 ? -9.306 3.991 4.889 1.00 98.44 88 SER A O 1
ATOM 659 N N . LEU A 1 89 ? -7.543 2.627 4.636 1.00 98.62 89 LEU A N 1
ATOM 660 C CA . LEU A 1 89 ? -7.823 1.846 5.849 1.00 98.62 89 LEU A CA 1
ATOM 661 C C . LEU A 1 89 ? -7.841 2.695 7.126 1.00 98.62 89 LEU A C 1
ATOM 663 O O . LEU A 1 89 ? -8.763 2.578 7.928 1.00 98.62 89 LEU A O 1
ATOM 667 N N . ILE A 1 90 ? -6.825 3.535 7.337 1.00 98.69 90 ILE A N 1
ATOM 668 C CA . ILE A 1 90 ? -6.714 4.358 8.549 1.00 98.69 90 ILE A CA 1
ATOM 669 C C . ILE A 1 90 ? -7.891 5.342 8.660 1.00 98.69 90 ILE A C 1
ATOM 671 O O . ILE A 1 90 ? -8.540 5.317 9.705 1.00 98.69 90 ILE A O 1
ATOM 675 N N . PRO A 1 91 ? -8.238 6.127 7.618 1.00 98.75 91 PRO A N 1
ATOM 676 C CA . PRO A 1 91 ? -9.429 6.975 7.651 1.00 98.75 91 PRO A CA 1
ATOM 677 C C . PRO A 1 91 ? -10.721 6.204 7.953 1.00 98.75 91 PRO A C 1
ATOM 679 O O . PRO A 1 91 ? -11.512 6.643 8.784 1.00 98.75 91 PRO A O 1
ATOM 682 N N . ALA A 1 92 ? -10.910 5.022 7.354 1.00 98.81 92 ALA A N 1
ATOM 683 C CA . ALA A 1 92 ? -12.095 4.200 7.604 1.00 98.81 92 ALA A CA 1
ATOM 684 C C . ALA A 1 92 ? -12.172 3.698 9.059 1.00 98.81 92 ALA A C 1
ATOM 686 O O . ALA A 1 92 ? -13.244 3.688 9.665 1.00 98.81 92 ALA A O 1
ATOM 687 N N . LEU A 1 93 ? -11.035 3.314 9.654 1.00 98.81 93 LEU A N 1
ATOM 688 C CA . LEU A 1 93 ? -10.968 2.940 11.071 1.00 98.81 93 LEU A CA 1
ATOM 689 C C . LEU A 1 93 ? -11.259 4.133 11.989 1.00 98.81 93 LEU A C 1
ATOM 691 O O . LEU A 1 93 ? -11.895 3.956 13.023 1.00 98.81 93 LEU A O 1
ATOM 695 N N . GLU A 1 94 ? -10.814 5.336 11.629 1.00 98.69 94 GLU A N 1
ATOM 696 C CA . GLU A 1 94 ? -11.090 6.562 12.390 1.00 98.69 94 GLU A CA 1
ATOM 697 C C . GLU A 1 94 ? -12.564 6.951 12.345 1.00 98.69 94 GLU A C 1
ATOM 699 O O . GLU A 1 94 ? -13.148 7.277 13.382 1.00 98.69 94 GLU A O 1
ATOM 704 N N . GLU A 1 95 ? -13.182 6.856 11.169 1.00 98.81 95 GLU A N 1
ATOM 705 C CA . GLU A 1 95 ? -14.615 7.073 11.002 1.00 98.81 95 GLU A CA 1
ATOM 706 C C . GLU A 1 95 ? -15.425 6.064 11.827 1.00 98.81 95 GLU A C 1
ATOM 708 O O . GLU A 1 95 ? -16.304 6.458 12.601 1.00 98.81 95 GLU A O 1
ATOM 713 N N . LEU A 1 96 ? -15.079 4.775 11.740 1.00 98.81 96 LEU A N 1
ATOM 714 C CA . LEU A 1 96 ? -15.735 3.718 12.507 1.00 98.81 96 LEU A CA 1
ATOM 715 C C . LEU A 1 96 ? -15.559 3.916 14.019 1.00 98.81 96 LEU A C 1
ATOM 717 O O . LEU A 1 96 ? -16.534 3.817 14.764 1.00 98.81 96 LEU A O 1
ATOM 721 N N . GLN A 1 97 ? -14.340 4.225 14.475 1.00 98.81 97 GLN A N 1
ATOM 722 C CA . GLN A 1 97 ? -14.053 4.519 15.881 1.00 98.81 97 GLN A CA 1
ATOM 723 C C . GLN A 1 97 ? -14.933 5.675 16.372 1.00 98.81 97 GLN A C 1
ATOM 725 O O . GLN A 1 97 ? -15.639 5.520 17.367 1.00 98.81 97 GLN A O 1
ATOM 730 N N . SER A 1 98 ? -14.947 6.802 15.653 1.00 98.75 98 SER A N 1
ATOM 731 C CA . SER A 1 98 ? -15.741 7.976 16.031 1.00 98.75 98 SER A CA 1
ATOM 732 C C . SER A 1 98 ? -17.241 7.674 16.051 1.00 98.75 98 SER A C 1
ATOM 734 O O . SER A 1 98 ? -17.957 8.116 16.952 1.00 98.75 98 SER A O 1
ATOM 736 N N . GLY A 1 99 ? -17.737 6.900 15.082 1.00 98.81 99 GLY A N 1
ATOM 737 C CA . GLY A 1 99 ? -19.129 6.454 15.046 1.00 98.81 99 GLY A CA 1
ATOM 738 C C . GLY A 1 99 ? -19.505 5.617 16.271 1.00 98.81 99 GLY A C 1
ATOM 739 O O . GLY A 1 99 ? -20.541 5.867 16.894 1.00 98.81 99 GLY A O 1
ATOM 740 N N . LEU A 1 100 ? -18.647 4.669 16.655 1.00 98.88 100 LEU A N 1
ATOM 741 C CA . LEU A 1 100 ? -18.843 3.829 17.838 1.00 98.88 100 LEU A CA 1
ATOM 742 C C . LEU A 1 100 ? -18.761 4.635 19.140 1.00 98.88 100 LEU A C 1
ATOM 744 O O . LEU A 1 100 ? -19.601 4.438 20.012 1.00 98.88 100 LEU A O 1
ATOM 748 N N . GLU A 1 101 ? -17.827 5.581 19.257 1.00 98.81 101 GLU A N 1
ATOM 749 C CA . GLU A 1 101 ? -17.709 6.476 20.421 1.00 98.81 101 GLU A CA 1
ATOM 750 C C . GLU A 1 101 ? -18.954 7.355 20.588 1.00 98.81 101 GLU A C 1
ATOM 752 O O . GLU A 1 101 ? -19.503 7.465 21.686 1.00 98.81 101 GLU A O 1
ATOM 757 N N . LYS A 1 102 ? -19.468 7.923 19.489 1.00 98.81 102 LYS A N 1
ATOM 758 C CA . LYS A 1 102 ? -20.726 8.685 19.503 1.00 98.81 102 LYS A CA 1
ATOM 759 C C . LYS A 1 102 ? -21.890 7.822 19.981 1.00 98.81 102 LYS A C 1
ATOM 761 O O . LYS A 1 102 ? -22.685 8.272 20.804 1.00 98.81 102 LYS A O 1
ATOM 766 N N . LYS A 1 103 ? -21.995 6.581 19.497 1.00 98.75 103 LYS A N 1
ATOM 767 C CA . LYS A 1 103 ? -23.036 5.646 19.950 1.00 98.75 103 LYS A CA 1
ATOM 768 C C . LYS A 1 103 ? -22.860 5.242 21.408 1.00 98.75 103 LYS A C 1
ATOM 770 O O . LYS A 1 103 ? -23.853 5.208 22.125 1.00 98.75 103 LYS A O 1
ATOM 775 N N . ALA A 1 104 ? -21.629 5.027 21.865 1.00 98.75 104 ALA A N 1
ATOM 776 C CA . ALA A 1 104 ? -21.346 4.751 23.268 1.00 98.75 104 ALA A CA 1
ATOM 777 C C . ALA A 1 104 ? -21.869 5.876 24.177 1.00 98.75 104 ALA A C 1
ATOM 779 O O . ALA A 1 104 ? -22.545 5.594 25.164 1.00 98.75 104 ALA A O 1
ATOM 780 N N . GLN A 1 105 ? -21.649 7.141 23.796 1.00 98.69 105 GLN A N 1
ATOM 781 C CA . GLN A 1 105 ? -22.166 8.297 24.534 1.00 98.69 105 GLN A CA 1
ATOM 782 C C . GLN A 1 105 ? -23.697 8.394 24.483 1.00 98.69 105 GLN A C 1
ATOM 784 O O . GLN A 1 105 ? -24.325 8.642 25.505 1.00 98.69 105 GLN A O 1
ATOM 789 N N . MET A 1 106 ? -24.316 8.182 23.316 1.00 98.62 106 MET A N 1
ATOM 790 C CA . MET A 1 106 ? -25.783 8.201 23.181 1.00 98.62 106 MET A CA 1
ATOM 791 C C . MET A 1 106 ? -26.473 7.114 24.016 1.00 98.62 106 MET A C 1
ATOM 793 O O . MET A 1 106 ? -27.640 7.258 24.370 1.00 98.62 106 MET A O 1
ATOM 797 N N . PHE A 1 107 ? -25.774 6.014 24.288 1.00 98.75 107 PHE A N 1
ATOM 798 C CA . PHE A 1 107 ? -26.292 4.864 25.022 1.00 98.75 107 PHE A CA 1
ATOM 799 C C . PHE A 1 107 ? -25.811 4.806 26.477 1.00 98.75 107 PHE A C 1
ATOM 801 O O . PHE A 1 107 ? -25.966 3.762 27.117 1.00 98.75 107 PHE A O 1
ATOM 808 N N . SER A 1 108 ? -25.248 5.899 27.012 1.00 98.19 108 SER A N 1
ATOM 809 C CA . SER A 1 108 ? -24.693 5.940 28.372 1.00 98.19 108 SER A CA 1
ATOM 810 C C . SER A 1 108 ? -25.706 5.536 29.440 1.00 98.19 108 SER A C 1
ATOM 812 O O . SER A 1 108 ? -25.322 4.878 30.400 1.00 98.19 108 SER A O 1
ATOM 814 N N . ASP A 1 109 ? -26.985 5.852 29.222 1.00 98.25 109 ASP A N 1
ATOM 815 C CA . ASP A 1 109 ? -28.049 5.687 30.219 1.00 98.25 109 ASP A CA 1
ATOM 816 C C . ASP A 1 109 ? -28.985 4.502 29.899 1.00 98.25 109 ASP A C 1
ATOM 818 O O . ASP A 1 109 ? -29.951 4.239 30.616 1.00 98.25 109 ASP A O 1
ATOM 822 N N . VAL A 1 110 ? -28.712 3.755 28.822 1.00 98.62 110 VAL A N 1
ATOM 823 C CA . VAL A 1 110 ? -29.530 2.609 28.393 1.00 98.62 110 VAL A CA 1
ATOM 824 C C . VAL A 1 110 ? -29.036 1.342 29.087 1.00 98.62 110 VAL A C 1
ATOM 826 O O . VAL A 1 110 ? -28.054 0.741 28.657 1.00 98.62 110 VAL A O 1
ATOM 829 N N . ILE A 1 111 ? -29.713 0.914 30.152 1.00 98.56 111 ILE A N 1
ATOM 830 C CA . ILE A 1 111 ? -29.364 -0.301 30.906 1.00 98.56 111 ILE A CA 1
ATOM 831 C C . ILE A 1 111 ? -29.854 -1.559 30.168 1.00 98.56 111 ILE A C 1
ATOM 833 O O . ILE A 1 111 ? -30.998 -1.624 29.718 1.00 98.56 111 ILE A O 1
ATOM 837 N N . LYS A 1 112 ? -29.001 -2.584 30.083 1.00 98.12 112 LYS A N 1
ATOM 838 C CA . LYS A 1 112 ? -29.310 -3.918 29.539 1.00 98.12 112 LYS A CA 1
ATOM 839 C C . LYS A 1 112 ? -28.758 -5.034 30.435 1.00 98.12 112 LYS A C 1
ATOM 841 O O . LYS A 1 112 ? -27.845 -4.816 31.227 1.00 98.12 112 LYS A O 1
ATOM 846 N N . SER A 1 113 ? -29.272 -6.254 30.254 1.00 98.06 113 SER A N 1
ATOM 847 C CA . SER A 1 113 ? -28.664 -7.468 30.820 1.00 98.06 113 SER A CA 1
ATOM 848 C C . SER A 1 113 ? -27.318 -7.747 30.141 1.00 98.06 113 SER A C 1
ATOM 850 O O . SER A 1 113 ? -27.236 -7.759 28.904 1.00 98.06 113 SER A O 1
ATOM 852 N N . GLY A 1 114 ? -26.260 -7.949 30.930 1.00 98.06 114 GLY A N 1
ATOM 853 C CA . GLY A 1 114 ? -24.992 -8.467 30.422 1.00 98.06 114 GLY A CA 1
ATOM 854 C C . GLY A 1 114 ? -25.133 -9.929 29.987 1.00 98.06 114 GLY A C 1
ATOM 855 O O . GLY A 1 114 ? -26.066 -10.612 30.403 1.00 98.06 114 GLY A O 1
ATOM 856 N N . ARG A 1 115 ? -24.210 -10.428 29.153 1.00 98.38 115 ARG A N 1
ATOM 857 C CA . ARG A 1 115 ? -24.167 -11.855 28.795 1.00 98.38 115 ARG A CA 1
ATOM 858 C C . ARG A 1 115 ? -22.763 -12.429 28.881 1.00 98.38 115 ARG A C 1
ATOM 860 O O . ARG A 1 115 ? -21.857 -11.940 28.213 1.00 98.38 115 ARG A O 1
ATOM 867 N N . THR A 1 116 ? -22.602 -13.508 29.639 1.00 97.81 116 THR A N 1
ATOM 868 C CA . THR A 1 116 ? -21.387 -14.337 29.665 1.00 97.81 116 THR A CA 1
ATOM 869 C C . THR A 1 116 ? -21.794 -15.777 29.379 1.00 97.81 116 THR A C 1
ATOM 871 O O . THR A 1 116 ? -22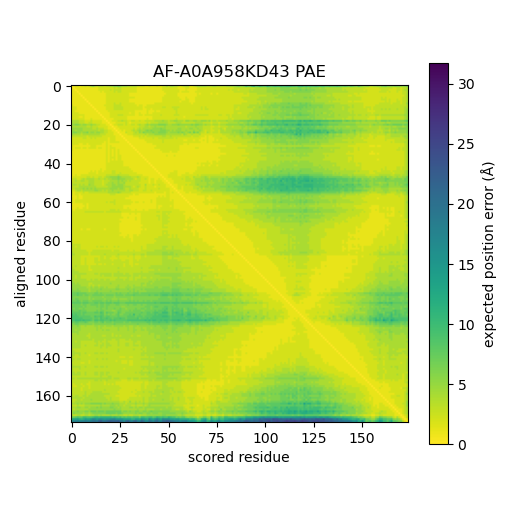.852 -16.222 29.811 1.00 97.81 116 THR A O 1
ATOM 874 N N . HIS A 1 117 ? -21.030 -16.497 28.551 1.00 97.69 117 HIS A N 1
ATOM 875 C CA . HIS A 1 117 ? -21.459 -17.806 28.022 1.00 97.69 117 HIS A CA 1
ATOM 876 C C . HIS A 1 117 ? -22.862 -17.785 27.370 1.00 97.69 117 HIS A C 1
ATOM 878 O O . HIS A 1 117 ? -23.566 -18.789 27.372 1.00 97.69 117 HIS A O 1
ATOM 884 N N . LEU A 1 118 ? -23.271 -16.626 26.830 1.00 96.75 118 LEU A N 1
ATOM 885 C CA . LEU A 1 118 ? -24.617 -16.341 26.307 1.00 96.75 118 LEU A CA 1
ATOM 886 C C . LEU A 1 118 ? -25.769 -16.454 27.328 1.00 96.75 118 LEU A C 1
ATOM 888 O O . LEU A 1 118 ? -26.928 -16.372 26.929 1.00 96.75 118 LEU A O 1
ATOM 892 N N . GLN A 1 119 ? -25.465 -16.578 28.619 1.00 98.06 119 GLN A N 1
ATOM 893 C CA . GLN A 1 119 ? -26.434 -16.560 29.716 1.00 98.06 119 GLN A CA 1
ATOM 894 C C . GLN A 1 119 ? -26.538 -15.163 30.333 1.00 98.06 119 GLN A C 1
ATOM 896 O O . GLN A 1 119 ? -25.599 -14.372 30.228 1.00 98.06 119 GLN A O 1
ATOM 901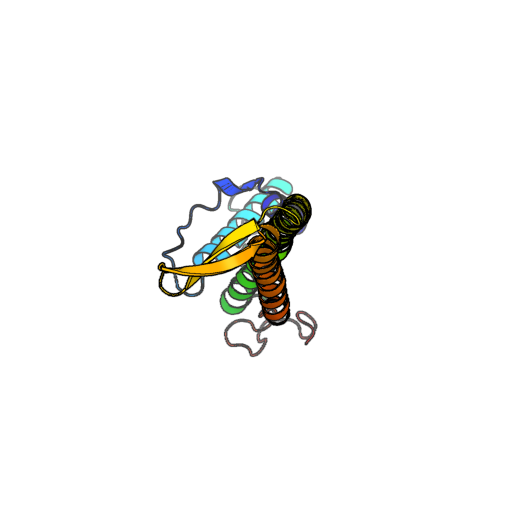 N N . ASP A 1 120 ? -27.674 -14.864 30.965 1.00 98.00 120 ASP A N 1
ATOM 902 C CA . ASP A 1 120 ? -27.905 -13.583 31.638 1.00 98.00 120 ASP A CA 1
ATOM 903 C C . ASP A 1 120 ? -26.892 -13.339 32.765 1.00 98.00 120 ASP A C 1
ATOM 905 O O . ASP A 1 120 ? -26.541 -14.239 33.531 1.00 98.00 120 ASP A O 1
ATOM 909 N N . ALA A 1 121 ? -26.427 -12.096 32.865 1.00 97.75 121 ALA A N 1
ATOM 910 C CA . ALA A 1 121 ? -25.441 -11.656 33.843 1.00 97.75 121 ALA A CA 1
ATOM 911 C C . ALA A 1 121 ? -25.839 -10.308 34.467 1.00 97.75 121 ALA A C 1
ATOM 913 O O . ALA A 1 121 ? -26.910 -9.758 34.207 1.00 97.75 121 ALA A O 1
ATOM 914 N N . THR A 1 122 ? -24.963 -9.756 35.311 1.00 97.88 122 THR A N 1
ATOM 915 C CA . THR A 1 122 ? -25.189 -8.455 35.953 1.00 97.88 122 THR A CA 1
ATOM 916 C C . THR A 1 122 ? -25.388 -7.333 34.919 1.00 97.88 122 THR A C 1
ATOM 918 O O . THR A 1 122 ? -24.751 -7.372 33.861 1.00 97.88 122 THR A O 1
ATOM 921 N N . PRO A 1 123 ? -26.235 -6.323 35.204 1.00 97.94 123 PRO A N 1
ATOM 922 C CA . PRO A 1 123 ? -26.517 -5.247 34.258 1.00 97.94 123 PRO A CA 1
ATOM 923 C C . PRO A 1 123 ? -25.285 -4.424 33.874 1.00 97.94 123 PRO A C 1
ATOM 925 O O . PRO A 1 123 ? -24.406 -4.172 34.697 1.00 97.94 123 PRO A O 1
ATOM 928 N N . ILE A 1 124 ? -25.283 -3.952 32.630 1.00 98.44 124 ILE A N 1
ATOM 929 C CA . ILE A 1 124 ? -24.354 -2.952 32.089 1.00 98.44 124 ILE A CA 1
ATOM 930 C C . ILE A 1 124 ? -25.151 -1.940 31.267 1.00 98.44 124 ILE A C 1
ATOM 932 O O . ILE A 1 124 ? -26.294 -2.208 30.886 1.00 98.44 124 ILE A O 1
ATOM 936 N N . THR A 1 125 ? -24.563 -0.798 30.936 1.00 98.69 125 THR A N 1
ATOM 937 C CA . THR A 1 125 ? -25.167 0.094 29.941 1.00 98.69 125 THR A CA 1
ATOM 938 C C . THR A 1 125 ? -24.775 -0.348 28.534 1.00 98.69 125 THR A C 1
ATOM 940 O O . THR A 1 125 ? -23.683 -0.870 28.301 1.00 98.69 125 THR A O 1
ATOM 943 N N . LEU A 1 126 ? -25.656 -0.140 27.558 1.00 98.75 126 LEU A N 1
ATOM 944 C CA . LEU A 1 126 ? -25.340 -0.377 26.151 1.00 98.75 126 LEU A CA 1
ATOM 945 C C . LEU A 1 126 ? -24.169 0.520 25.701 1.00 98.75 126 LEU A C 1
ATOM 947 O O . LEU A 1 126 ? -23.361 0.114 24.869 1.00 98.75 126 LEU A O 1
ATOM 951 N N . GLY A 1 127 ? -24.011 1.694 26.321 1.00 98.81 127 GLY A N 1
ATOM 952 C CA . GLY A 1 127 ? -22.842 2.551 26.150 1.00 98.81 127 GLY A CA 1
ATOM 953 C C . GLY A 1 127 ? -21.524 1.892 26.571 1.00 98.81 127 GLY A C 1
ATOM 954 O O . GLY A 1 127 ? -20.540 1.996 25.840 1.00 98.81 127 GLY A O 1
ATOM 955 N N . GLN A 1 128 ? -21.496 1.162 27.694 1.00 98.75 128 GLN A N 1
ATOM 956 C CA . GLN A 1 128 ? -20.314 0.398 28.131 1.00 98.75 128 GLN A CA 1
ATOM 957 C C . GLN A 1 128 ? -19.948 -0.728 27.153 1.00 98.75 128 GLN A C 1
ATOM 959 O O . GLN A 1 128 ? -18.771 -0.990 26.925 1.00 98.75 128 GLN A O 1
ATOM 964 N N . GLU A 1 129 ? -20.938 -1.384 26.549 1.00 98.69 129 GLU A N 1
ATOM 965 C CA . GLU A 1 129 ? -20.694 -2.405 25.524 1.00 98.69 129 GLU A CA 1
ATOM 966 C C . GLU A 1 129 ? -20.082 -1.785 24.253 1.00 98.69 129 GLU A C 1
ATOM 968 O O . GLU A 1 129 ? -19.058 -2.257 23.753 1.00 98.69 129 GLU A O 1
ATOM 973 N N . PHE A 1 130 ? -20.643 -0.669 23.779 1.00 98.81 130 PHE A N 1
ATOM 974 C CA . PHE A 1 130 ? -20.143 0.037 22.594 1.00 98.81 130 PHE A CA 1
ATOM 975 C C . PHE A 1 130 ? -18.770 0.685 22.799 1.00 98.81 130 PHE A C 1
ATOM 977 O O . PHE A 1 130 ? -17.979 0.744 21.853 1.00 98.81 130 PHE A O 1
ATOM 984 N N . SER A 1 131 ? -18.450 1.137 24.014 1.00 98.75 131 SER A N 1
ATOM 985 C CA . SER A 1 131 ? -17.117 1.670 24.315 1.00 98.75 131 SER A CA 1
ATOM 986 C C . SER A 1 131 ? -16.033 0.593 24.188 1.00 98.75 131 SER A C 1
ATOM 988 O O . SER A 1 131 ? -14.929 0.888 23.726 1.00 98.75 131 SER A O 1
ATOM 990 N N . GLY A 1 132 ? -16.364 -0.669 24.486 1.00 98.75 132 GLY A N 1
ATOM 991 C CA . GLY A 1 132 ? -15.502 -1.819 24.214 1.00 98.75 132 GLY A CA 1
ATOM 992 C C . GLY A 1 132 ? -15.193 -1.975 22.723 1.00 98.75 132 GLY A C 1
ATOM 993 O O . GLY A 1 132 ? -14.028 -2.116 22.346 1.00 98.75 132 GLY A O 1
ATOM 994 N N . TYR A 1 133 ? -16.209 -1.868 21.861 1.00 98.81 133 TYR A N 1
ATOM 995 C CA . TYR A 1 133 ? -16.021 -1.931 20.406 1.00 98.81 133 TYR A CA 1
ATOM 996 C C . TYR A 1 133 ? -15.145 -0.780 19.899 1.00 98.81 133 TYR A C 1
ATOM 998 O O . TYR A 1 133 ? -14.187 -1.010 19.161 1.00 98.81 133 TYR A O 1
ATOM 1006 N N . ALA A 1 134 ? -15.418 0.453 20.338 1.00 98.81 134 ALA A N 1
ATOM 1007 C CA . ALA A 1 134 ? -14.610 1.620 19.985 1.00 98.81 134 ALA A CA 1
ATOM 1008 C C . ALA A 1 134 ? -13.133 1.439 20.379 1.00 98.81 134 ALA A C 1
ATOM 1010 O O . ALA A 1 134 ? -12.232 1.690 19.571 1.00 98.81 134 ALA A O 1
ATOM 1011 N N . ALA A 1 135 ? -12.875 0.932 21.589 1.00 98.81 135 ALA A N 1
ATOM 1012 C CA . ALA A 1 135 ? -11.525 0.649 22.064 1.00 98.81 135 ALA A CA 1
ATOM 1013 C C . ALA A 1 135 ? -10.811 -0.409 21.204 1.00 98.81 135 ALA A C 1
ATOM 1015 O O . ALA A 1 135 ? -9.626 -0.254 20.899 1.00 98.81 135 ALA A O 1
ATOM 1016 N N . GLN A 1 136 ? -11.514 -1.454 20.751 1.00 98.88 136 GLN A N 1
ATOM 1017 C CA . GLN A 1 136 ? -10.938 -2.450 19.841 1.00 98.88 136 GLN A CA 1
ATOM 1018 C C . GLN A 1 136 ? -10.525 -1.839 18.498 1.00 98.88 136 GLN A C 1
ATOM 1020 O O . GLN A 1 136 ? -9.447 -2.164 17.994 1.00 98.88 136 GLN A O 1
ATOM 1025 N N . ILE A 1 137 ? -11.336 -0.943 17.928 1.00 98.88 137 ILE A N 1
ATOM 1026 C CA . ILE A 1 137 ? -10.997 -0.260 16.671 1.00 98.88 137 ILE A CA 1
ATOM 1027 C C . ILE A 1 137 ? -9.791 0.662 16.857 1.00 98.88 137 ILE A C 1
ATOM 1029 O O . ILE A 1 137 ? -8.860 0.611 16.049 1.00 98.88 137 ILE A O 1
ATOM 1033 N N . LYS A 1 138 ? -9.744 1.424 17.957 1.00 98.69 138 LYS A N 1
ATOM 1034 C CA . LYS A 1 138 ? -8.587 2.258 18.308 1.00 98.69 138 LYS A CA 1
ATOM 1035 C C . LYS A 1 138 ? -7.294 1.434 18.363 1.00 98.69 138 LYS A C 1
ATOM 1037 O O . LYS A 1 138 ? -6.326 1.762 17.679 1.00 98.69 138 LYS A O 1
ATOM 1042 N N . LEU A 1 139 ? -7.294 0.332 19.115 1.00 98.81 139 LEU A N 1
ATOM 1043 C CA . LEU A 1 139 ? -6.125 -0.546 19.245 1.00 98.81 139 LEU A CA 1
ATOM 1044 C C . LEU A 1 139 ? -5.742 -1.205 17.911 1.00 98.81 139 LEU A C 1
ATOM 1046 O O . LEU A 1 139 ? -4.562 -1.385 17.618 1.00 98.81 139 LEU A O 1
ATOM 1050 N N . SER A 1 140 ? -6.719 -1.561 17.075 1.00 98.75 140 SER A N 1
ATOM 1051 C CA . SER A 1 140 ? -6.456 -2.091 15.731 1.00 98.75 140 SER A CA 1
ATOM 1052 C C . SER A 1 140 ? -5.780 -1.058 14.829 1.00 98.75 140 SER A C 1
ATOM 1054 O O . SER A 1 140 ? -4.806 -1.395 14.154 1.00 98.75 140 SER A O 1
ATOM 1056 N N . LYS A 1 141 ? -6.210 0.209 14.873 1.00 98.69 141 LYS A N 1
ATOM 1057 C CA . LYS A 1 141 ? -5.541 1.309 14.161 1.00 98.69 141 LYS A CA 1
ATOM 1058 C C . LYS A 1 141 ? -4.086 1.469 14.608 1.00 98.69 141 LYS A C 1
ATOM 1060 O O . LYS A 1 141 ? -3.196 1.580 13.767 1.00 98.69 141 LYS A O 1
ATOM 1065 N N . GLU A 1 142 ? -3.827 1.434 15.914 1.00 98.56 142 GLU A N 1
ATOM 1066 C CA . GLU A 1 142 ? -2.469 1.521 16.474 1.00 98.56 142 GLU A CA 1
ATOM 1067 C C . GLU A 1 142 ? -1.570 0.366 16.001 1.00 98.56 142 GLU A C 1
ATOM 1069 O O . GLU A 1 142 ? -0.418 0.591 15.620 1.00 98.56 142 GLU A O 1
ATOM 1074 N N . ARG A 1 143 ? -2.102 -0.862 15.936 1.00 98.69 143 ARG A N 1
ATOM 1075 C CA . ARG A 1 143 ? -1.375 -2.028 15.400 1.00 98.69 143 ARG A CA 1
ATOM 1076 C C . ARG A 1 143 ? -0.999 -1.846 13.930 1.00 98.69 143 ARG A C 1
ATOM 1078 O O . ARG A 1 143 ? 0.146 -2.109 13.567 1.00 98.69 143 ARG A O 1
ATOM 1085 N N . VAL A 1 144 ? -1.928 -1.359 13.103 1.00 98.38 144 VAL A N 1
ATOM 1086 C CA . VAL A 1 144 ? -1.658 -1.061 11.686 1.00 98.38 144 VAL A CA 1
ATOM 1087 C C . VAL A 1 144 ? -0.563 -0.003 11.566 1.00 98.38 144 VAL A C 1
ATOM 1089 O O . VAL A 1 144 ? 0.406 -0.209 10.841 1.00 98.38 144 VAL A O 1
ATOM 1092 N N . LEU A 1 145 ? -0.666 1.102 12.310 1.00 98.31 145 LEU A N 1
ATOM 1093 C CA . LEU A 1 145 ? 0.340 2.169 12.296 1.00 98.31 145 LEU A CA 1
ATOM 1094 C C . LEU A 1 145 ? 1.736 1.661 12.682 1.00 98.31 145 LEU A C 1
ATOM 1096 O O . LEU A 1 145 ? 2.707 2.012 12.021 1.00 98.31 145 LEU A O 1
ATOM 1100 N N . SER A 1 146 ? 1.833 0.798 13.694 1.00 98.31 146 SER A N 1
ATOM 1101 C CA . SER A 1 146 ? 3.107 0.196 14.110 1.00 98.31 146 SER A CA 1
ATOM 1102 C C . SER A 1 146 ? 3.714 -0.718 13.037 1.00 98.31 146 SER A C 1
ATOM 1104 O O . SER A 1 146 ? 4.929 -0.691 12.806 1.00 98.31 146 SER A O 1
ATOM 1106 N N . ALA A 1 147 ? 2.881 -1.500 12.342 1.00 97.81 147 ALA A N 1
ATOM 1107 C CA . ALA A 1 147 ? 3.325 -2.337 11.228 1.00 97.81 147 ALA A CA 1
ATOM 1108 C C . ALA A 1 147 ? 3.840 -1.490 10.052 1.00 97.81 147 ALA A C 1
ATOM 1110 O O . ALA A 1 147 ? 4.858 -1.827 9.444 1.00 97.81 147 ALA A O 1
ATOM 1111 N N . LEU A 1 148 ? 3.194 -0.350 9.776 1.00 97.56 148 LEU A N 1
ATOM 1112 C CA . LEU A 1 148 ? 3.586 0.544 8.686 1.00 97.56 148 LEU A CA 1
ATOM 1113 C C . LEU A 1 148 ? 4.984 1.139 8.841 1.00 97.56 148 LEU A C 1
ATOM 1115 O O . LEU A 1 148 ? 5.564 1.508 7.827 1.00 97.56 148 LEU A O 1
ATOM 1119 N N . GLU A 1 149 ? 5.548 1.218 10.047 1.00 97.38 149 GLU A N 1
ATOM 1120 C CA . GLU A 1 149 ? 6.924 1.706 10.217 1.00 97.38 149 GLU A CA 1
ATOM 1121 C C . GLU A 1 149 ? 7.944 0.844 9.462 1.00 97.38 149 GLU A C 1
ATOM 1123 O O . GLU A 1 149 ? 8.919 1.375 8.950 1.00 97.38 149 GLU A O 1
ATOM 1128 N N . ARG A 1 150 ? 7.682 -0.459 9.311 1.00 96.81 150 ARG A N 1
ATOM 1129 C CA . ARG A 1 150 ? 8.593 -1.406 8.649 1.00 96.81 150 ARG A CA 1
ATOM 1130 C C . ARG A 1 150 ? 8.331 -1.459 7.150 1.00 96.81 150 ARG A C 1
ATOM 1132 O O . ARG A 1 150 ? 9.241 -1.649 6.360 1.00 96.81 150 ARG A O 1
ATOM 1139 N N . ILE A 1 151 ? 7.087 -1.197 6.752 1.00 97.25 151 ILE A N 1
ATOM 1140 C CA . ILE A 1 151 ? 6.692 -1.073 5.345 1.00 97.25 151 ILE A CA 1
ATOM 1141 C C . ILE A 1 151 ? 7.330 0.160 4.679 1.00 97.25 151 ILE A C 1
ATOM 1143 O O . ILE A 1 151 ? 7.450 0.198 3.460 1.00 97.25 151 ILE A O 1
ATOM 1147 N N . ARG A 1 152 ? 7.766 1.172 5.446 1.00 95.38 152 ARG A N 1
ATOM 1148 C CA . ARG A 1 152 ? 8.460 2.352 4.894 1.00 95.38 152 ARG A CA 1
ATOM 1149 C C . ARG A 1 152 ? 9.859 2.045 4.359 1.00 95.38 152 ARG A C 1
ATOM 1151 O O . ARG A 1 152 ? 10.379 2.851 3.594 1.00 95.38 152 ARG A O 1
ATOM 1158 N N . GLU A 1 153 ? 10.464 0.931 4.760 1.00 96.06 153 GLU A N 1
ATOM 1159 C CA . GLU A 1 153 ? 11.750 0.494 4.219 1.00 96.06 153 GLU A CA 1
ATOM 1160 C C . GLU A 1 153 ? 11.547 -0.050 2.803 1.00 96.06 153 GLU A C 1
ATOM 1162 O O . GLU A 1 153 ? 10.666 -0.878 2.569 1.00 96.06 153 GLU A O 1
ATOM 1167 N N . LEU A 1 154 ? 12.336 0.431 1.841 1.00 96.81 154 LEU A N 1
ATOM 1168 C CA . LEU A 1 154 ? 12.204 0.070 0.430 1.00 96.81 154 LEU A CA 1
ATOM 1169 C C . LEU A 1 154 ? 13.422 -0.737 -0.019 1.00 96.81 154 LEU A C 1
ATOM 1171 O O . LEU A 1 154 ? 14.551 -0.411 0.334 1.00 96.81 154 LEU A O 1
ATOM 1175 N N . ALA A 1 155 ? 13.191 -1.771 -0.829 1.00 96.69 155 ALA A N 1
ATOM 1176 C CA . ALA A 1 155 ? 14.260 -2.623 -1.351 1.00 96.69 155 ALA A CA 1
ATOM 1177 C C . ALA A 1 155 ? 15.076 -1.954 -2.474 1.00 96.69 155 ALA A C 1
ATOM 1179 O O . ALA A 1 155 ? 16.168 -2.423 -2.794 1.00 96.69 155 ALA A O 1
ATOM 1180 N N . LEU A 1 156 ? 14.536 -0.894 -3.089 1.00 96.81 156 LEU A N 1
ATOM 1181 C CA . LEU A 1 156 ? 15.094 -0.195 -4.247 1.00 96.81 156 LEU A CA 1
ATOM 1182 C C . LEU A 1 156 ? 16.569 0.176 -4.043 1.00 96.81 156 LEU A C 1
ATOM 1184 O O . LEU A 1 156 ? 16.935 0.763 -3.029 1.00 96.81 156 LEU A O 1
ATOM 1188 N N . GLY A 1 157 ? 17.407 -0.155 -5.025 1.00 96.62 157 GLY A N 1
ATOM 1189 C CA . GLY A 1 157 ? 18.862 -0.026 -4.939 1.00 96.62 157 GLY A CA 1
ATOM 1190 C C . GLY A 1 157 ? 19.561 -1.308 -4.482 1.00 96.62 157 GLY A C 1
ATOM 1191 O O . GLY A 1 157 ? 20.775 -1.420 -4.632 1.00 96.62 157 GLY A O 1
ATOM 1192 N N . GLY A 1 158 ? 18.824 -2.313 -3.998 1.00 96.25 158 GLY A N 1
ATOM 1193 C CA . GLY A 1 158 ? 19.353 -3.655 -3.746 1.00 96.25 158 GLY A CA 1
ATOM 1194 C C . GLY A 1 158 ? 19.730 -4.406 -5.029 1.00 96.25 158 GLY A C 1
ATOM 1195 O O . GLY A 1 158 ? 20.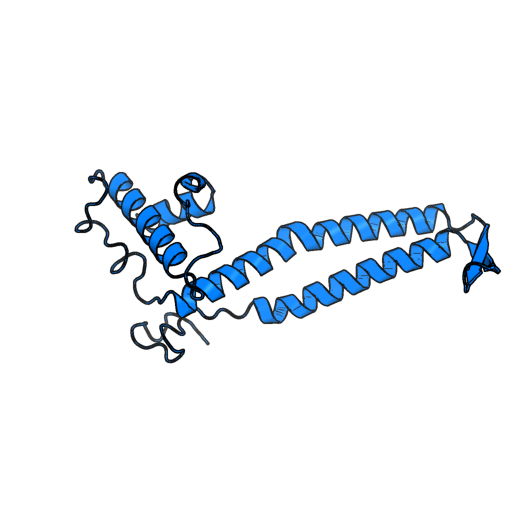620 -5.260 -5.005 1.00 96.25 158 GLY A O 1
ATOM 1196 N N . THR A 1 159 ? 19.139 -4.053 -6.173 1.00 96.44 159 THR A N 1
ATOM 1197 C CA . THR A 1 159 ? 19.331 -4.687 -7.489 1.00 96.44 159 THR A CA 1
ATOM 1198 C C . THR A 1 159 ? 19.057 -6.201 -7.459 1.00 96.44 159 THR A C 1
ATOM 1200 O O . THR A 1 159 ? 18.127 -6.649 -6.796 1.00 96.44 159 THR A O 1
ATOM 1203 N N . ALA A 1 160 ? 19.818 -7.016 -8.196 1.00 95.56 160 ALA A N 1
ATOM 1204 C CA . ALA A 1 160 ? 19.485 -8.421 -8.436 1.00 95.56 160 ALA A CA 1
ATOM 1205 C C . ALA A 1 160 ? 19.502 -9.300 -7.172 1.00 95.56 160 ALA A C 1
ATOM 1207 O O . ALA A 1 160 ? 18.660 -10.189 -7.044 1.00 95.56 160 ALA A O 1
ATOM 1208 N N . VAL A 1 161 ? 20.468 -9.080 -6.270 1.00 96.19 161 VAL A N 1
ATOM 1209 C CA . VAL A 1 161 ? 20.735 -9.952 -5.104 1.00 96.19 161 VAL A CA 1
ATOM 1210 C C . VAL A 1 161 ? 21.040 -9.181 -3.809 1.00 96.19 161 VAL A C 1
ATOM 1212 O O . VAL A 1 161 ? 21.537 -9.762 -2.850 1.00 96.19 161 VAL A O 1
ATOM 1215 N N . GLY A 1 162 ? 20.779 -7.871 -3.766 1.00 95.25 162 GLY A N 1
ATOM 1216 C CA . GLY A 1 162 ? 20.968 -7.030 -2.573 1.00 95.25 162 GLY A CA 1
ATOM 1217 C C . GLY A 1 162 ? 22.323 -6.319 -2.463 1.00 95.25 162 GLY A C 1
ATOM 1218 O O . GLY A 1 162 ? 22.545 -5.584 -1.506 1.00 95.25 162 GLY A O 1
ATOM 1219 N N . THR A 1 163 ? 23.240 -6.506 -3.418 1.00 95.19 163 THR A N 1
ATOM 1220 C CA . THR A 1 163 ? 24.586 -5.899 -3.381 1.00 95.19 163 THR A CA 1
ATOM 1221 C C . THR A 1 163 ? 24.635 -4.456 -3.879 1.00 95.19 163 THR A C 1
ATOM 1223 O O . THR A 1 163 ? 25.612 -3.761 -3.610 1.00 95.19 163 THR A O 1
ATOM 1226 N N . GLY A 1 164 ? 23.623 -4.017 -4.633 1.00 94.69 164 GLY A N 1
ATOM 1227 C CA . GLY A 1 164 ? 23.654 -2.744 -5.359 1.00 94.69 164 GLY A CA 1
ATOM 1228 C C . GLY A 1 164 ? 24.561 -2.745 -6.596 1.00 94.69 164 GLY A C 1
ATOM 1229 O O . GLY A 1 164 ? 24.946 -1.686 -7.085 1.00 94.69 164 GLY A O 1
ATOM 1230 N N . LEU A 1 165 ? 24.943 -3.912 -7.126 1.00 94.81 165 LEU A N 1
ATOM 1231 C CA . LEU A 1 165 ? 25.703 -3.966 -8.376 1.00 94.81 165 LEU A CA 1
ATOM 1232 C C . LEU A 1 165 ? 24.852 -3.436 -9.545 1.00 94.81 165 LEU A C 1
ATOM 1234 O O . LEU A 1 165 ? 23.685 -3.789 -9.670 1.00 94.81 165 LEU A O 1
ATOM 1238 N N . ASN A 1 166 ? 25.457 -2.646 -10.437 1.00 93.56 166 ASN A N 1
ATOM 1239 C CA . ASN A 1 166 ? 24.800 -1.962 -11.566 1.00 93.56 166 ASN A CA 1
ATOM 1240 C C . ASN A 1 166 ? 23.846 -0.818 -11.175 1.00 93.56 166 ASN A C 1
ATOM 1242 O O . ASN A 1 166 ? 23.059 -0.378 -12.011 1.00 93.56 166 ASN A O 1
ATOM 1246 N N . THR A 1 167 ? 23.932 -0.299 -9.948 1.00 94.88 167 THR A N 1
ATOM 1247 C CA . THR A 1 167 ? 23.306 0.977 -9.570 1.00 94.88 167 THR A CA 1
ATOM 1248 C C . THR A 1 167 ? 24.361 1.992 -9.133 1.00 94.88 167 THR A C 1
ATOM 1250 O O . THR A 1 167 ? 25.494 1.633 -8.804 1.00 94.88 167 THR A O 1
ATOM 1253 N N . HIS A 1 168 ? 24.022 3.280 -9.167 1.00 93.56 168 HIS A N 1
ATOM 1254 C CA . HIS A 1 168 ? 24.929 4.325 -8.693 1.00 93.56 168 HIS A CA 1
ATOM 1255 C C . HIS A 1 168 ? 24.998 4.300 -7.152 1.00 93.56 168 HIS A C 1
ATOM 1257 O O . HIS A 1 168 ? 23.952 4.141 -6.525 1.00 93.56 168 HIS A O 1
ATOM 1263 N N . PRO A 1 169 ? 26.161 4.526 -6.507 1.00 87.88 169 PRO A N 1
ATOM 1264 C CA . PRO A 1 169 ? 26.275 4.481 -5.042 1.00 87.88 169 PRO A CA 1
ATOM 1265 C C . PRO A 1 169 ? 25.296 5.398 -4.286 1.00 87.88 169 PRO A C 1
ATOM 1267 O O . PRO A 1 169 ? 24.824 5.048 -3.213 1.00 87.88 169 PRO A O 1
ATOM 1270 N N . GLU A 1 170 ? 24.951 6.546 -4.876 1.00 90.69 170 GLU A N 1
ATOM 1271 C CA . GLU A 1 170 ? 23.982 7.513 -4.323 1.00 90.69 170 GLU A CA 1
ATOM 1272 C C . GLU A 1 170 ? 22.521 7.271 -4.758 1.00 90.69 170 GLU A C 1
ATOM 1274 O O . GLU A 1 170 ? 21.652 8.085 -4.449 1.00 90.69 170 GLU A O 1
ATOM 1279 N N . PHE A 1 171 ? 22.229 6.204 -5.512 1.00 92.56 171 PHE A N 1
ATOM 1280 C CA . PHE A 1 171 ? 20.882 5.941 -6.035 1.00 92.56 171 PHE A CA 1
ATOM 1281 C C . PHE A 1 171 ? 19.870 5.661 -4.918 1.00 92.56 171 PHE A C 1
ATOM 1283 O O . PHE A 1 171 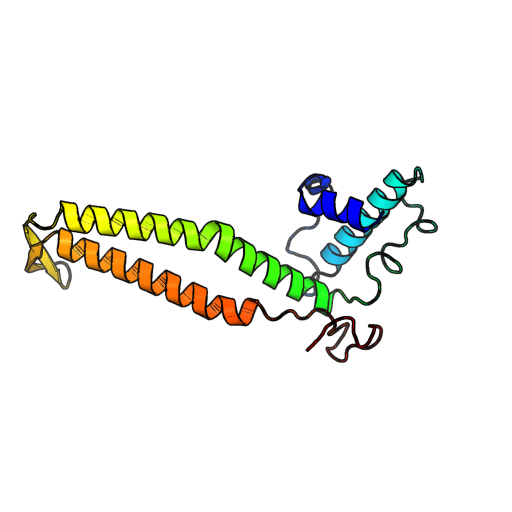? 18.768 6.206 -4.926 1.00 92.56 171 PHE A O 1
ATOM 1290 N N . ALA A 1 172 ? 20.266 4.853 -3.936 1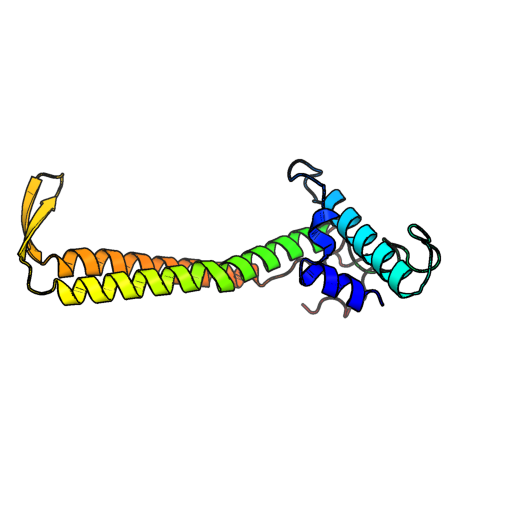.00 86.06 172 ALA A N 1
ATOM 1291 C CA . ALA A 1 172 ? 19.485 4.571 -2.743 1.00 86.06 172 ALA A CA 1
ATOM 1292 C C . ALA A 1 172 ? 20.336 4.882 -1.513 1.00 86.06 172 ALA A C 1
ATOM 1294 O O . ALA A 1 172 ? 21.300 4.177 -1.208 1.00 86.06 172 ALA A O 1
ATOM 1295 N N . LYS A 1 173 ? 19.991 5.969 -0.816 1.00 77.81 173 LYS A N 1
ATOM 1296 C CA . LYS A 1 173 ? 20.620 6.292 0.465 1.00 77.81 173 LYS A CA 1
ATOM 1297 C C . LYS A 1 173 ? 20.133 5.300 1.516 1.00 77.81 173 LYS A C 1
ATOM 1299 O O . LYS A 1 173 ? 18.934 5.050 1.606 1.00 77.81 173 LYS A O 1
ATOM 1304 N N . LYS A 1 174 ? 21.089 4.737 2.252 1.00 61.31 174 LYS A N 1
ATOM 1305 C CA . LYS A 1 174 ? 20.845 3.834 3.379 1.00 61.31 174 LYS A CA 1
ATOM 1306 C C . LYS A 1 174 ? 20.353 4.600 4.598 1.00 61.31 174 LYS A C 1
ATOM 1308 O O . LYS A 1 174 ? 20.834 5.741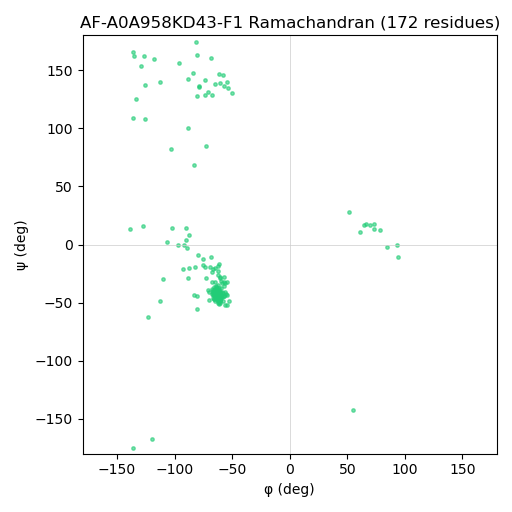 4.792 1.00 61.31 174 LYS A O 1
#

Secondary structure (DSSP, 8-state):
-HHHHHHHHHTTTTGGG----SSS-TT-HHHHHHHHHHHHHHHHHHTT--TT-TTT--IIIIISTT--HHHHHHHHHHHHHHHHIIIIIHHHHHHHHHHHHHHHHHTTT-EEEEEETTEEEEEEEHHHHHHHHHHHHHHHHHHHHHHHHHHT---TT-TTTSS-TTS-TTSS--